Protein AF-A0A5C1AFG6-F1 (afdb_monomer)

Sequence (109 aa):
MGDGFEPVHEVVDYCDGPRSGFADFRGRPHWFCAVGWLSPPEDGEAEWDVTGFDPRDNRFQLVPVAAPNGSQALARGTFRVREPAADLPAGQFRILEVHWEPYGCIFLG

Solvent-accessible surface area (backbone atoms only — not comparable to full-atom values): 6580 Å² total; per-residue (Å²): 130,78,96,61,63,27,56,42,80,45,72,80,35,61,84,91,43,84,42,27,32,33,29,41,58,96,90,38,61,21,40,38,30,28,59,49,51,76,69,81,44,100,77,79,76,56,72,82,58,58,81,77,49,51,90,84,57,46,42,28,41,34,35,35,67,95,39,71,87,46,69,31,38,29,28,35,54,50,74,45,65,73,62,84,62,95,73,71,64,90,94,60,79,75,55,36,26,30,32,72,47,78,78,51,73,47,78,74,126

Secondary structure (DSSP, 8-state):
---SEEEEEEEEE-TTS--EEEEEETTEEEEEEETTPPPPPTTS------TT--TT--EEEEEETT-TTS-EEEEEEEEEES---S-PPTTPPPPEEEEEEEEEEE---

Structure (mmCIF, N/CA/C/O backbone):
data_AF-A0A5C1AFG6-F1
#
_entry.id   AF-A0A5C1AFG6-F1
#
loop_
_atom_site.group_PDB
_atom_site.id
_atom_site.type_symbol
_atom_site.label_atom_id
_atom_site.label_alt_id
_atom_site.label_comp_id
_atom_site.label_asym_id
_atom_site.label_entity_id
_atom_site.label_seq_id
_atom_site.pdbx_PDB_ins_code
_atom_site.Cartn_x
_atom_site.Cartn_y
_atom_site.Cartn_z
_atom_site.occupancy
_atom_site.B_iso_or_equiv
_atom_site.auth_seq_id
_atom_site.auth_comp_id
_atom_site.auth_asym_id
_atom_site.auth_atom_id
_atom_site.pdbx_PDB_model_num
ATOM 1 N N . MET A 1 1 ? -18.612 -12.094 3.349 1.00 44.03 1 MET A N 1
ATOM 2 C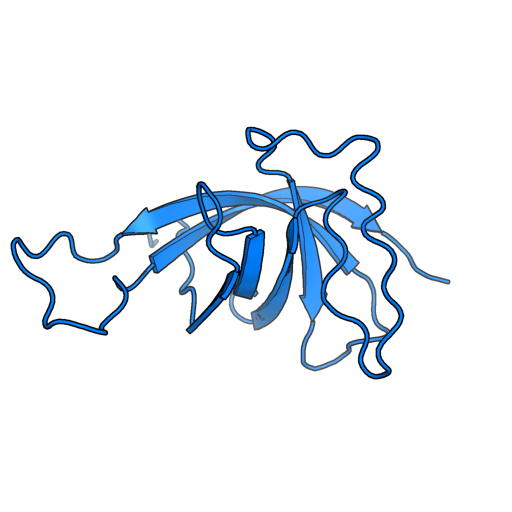 CA . MET A 1 1 ? -17.292 -11.590 3.773 1.00 44.03 1 MET A CA 1
ATOM 3 C C . MET A 1 1 ? -16.537 -11.297 2.496 1.00 44.03 1 MET A C 1
ATOM 5 O O . MET A 1 1 ? -16.525 -12.179 1.646 1.00 44.03 1 MET A O 1
ATOM 9 N N . GLY A 1 2 ? -16.068 -10.061 2.304 1.00 62.75 2 GLY A N 1
ATOM 10 C CA . GLY A 1 2 ? -15.266 -9.712 1.127 1.00 62.75 2 GLY A CA 1
ATOM 11 C C . GLY A 1 2 ? -14.019 -10.589 1.057 1.00 62.75 2 GLY A C 1
ATOM 12 O O . GLY A 1 2 ? -13.627 -11.183 2.059 1.00 62.75 2 GLY A O 1
ATOM 13 N N . ASP A 1 3 ? -13.405 -10.680 -0.109 1.00 81.94 3 ASP A N 1
ATOM 14 C CA . ASP A 1 3 ? -12.226 -11.510 -0.383 1.00 81.94 3 ASP A CA 1
ATOM 15 C C . ASP A 1 3 ? -10.927 -11.018 0.290 1.00 81.94 3 ASP A C 1
ATOM 17 O O . ASP A 1 3 ? -9.836 -11.447 -0.073 1.00 81.94 3 ASP A O 1
ATOM 21 N N . GLY A 1 4 ? -11.046 -10.144 1.293 1.00 88.31 4 GLY A N 1
ATOM 22 C CA . GLY A 1 4 ? -9.946 -9.634 2.107 1.00 88.31 4 GLY A CA 1
ATOM 23 C C . GLY A 1 4 ? -9.167 -8.483 1.474 1.00 88.31 4 GLY A C 1
ATOM 24 O O . GLY A 1 4 ? -8.246 -7.980 2.110 1.00 88.31 4 GLY A O 1
ATOM 25 N N . PHE A 1 5 ? -9.516 -8.056 0.259 1.00 93.25 5 PHE A N 1
ATOM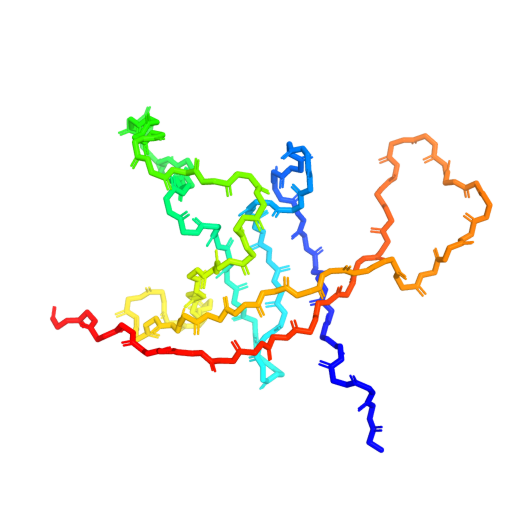 26 C CA . PHE A 1 5 ? -8.872 -6.915 -0.377 1.00 93.25 5 PHE A CA 1
ATOM 27 C C . PHE A 1 5 ? -9.394 -5.593 0.195 1.00 93.25 5 PHE A C 1
ATOM 29 O O . PHE A 1 5 ? -10.599 -5.362 0.312 1.00 93.25 5 PHE A O 1
ATOM 36 N N . GLU A 1 6 ? -8.457 -4.722 0.542 1.00 94.12 6 GLU A N 1
ATOM 37 C CA . GLU A 1 6 ? -8.681 -3.391 1.090 1.00 94.12 6 GLU A CA 1
ATOM 38 C C . GLU A 1 6 ? -8.312 -2.328 0.038 1.00 94.12 6 GLU A C 1
ATOM 40 O O . GLU A 1 6 ? -7.456 -2.576 -0.819 1.00 94.12 6 GLU A O 1
ATOM 45 N N . PRO A 1 7 ? -8.974 -1.157 0.028 1.00 92.88 7 PRO A N 1
ATOM 46 C CA . PRO A 1 7 ? -8.709 -0.125 -0.968 1.00 92.88 7 PRO A CA 1
ATOM 47 C C . PRO A 1 7 ? -7.297 0.455 -0.833 1.00 92.88 7 PRO A C 1
ATOM 49 O O . PRO A 1 7 ? -6.827 0.757 0.266 1.00 92.88 7 PRO A O 1
ATOM 52 N N . VAL A 1 8 ? -6.655 0.669 -1.982 1.00 93.62 8 VAL A N 1
ATOM 53 C CA . VAL A 1 8 ? -5.489 1.546 -2.110 1.00 93.62 8 VAL A CA 1
ATOM 54 C C . VAL A 1 8 ? -6.001 2.905 -2.566 1.00 93.62 8 VAL A C 1
ATOM 56 O O . VAL A 1 8 ? -6.617 3.023 -3.626 1.00 93.62 8 VAL A O 1
ATOM 59 N N . HIS A 1 9 ? -5.770 3.923 -1.749 1.00 90.94 9 HIS A N 1
ATOM 60 C CA . HIS A 1 9 ? -6.252 5.282 -1.982 1.00 90.94 9 HIS A CA 1
ATOM 61 C C . HIS A 1 9 ? -5.286 6.080 -2.858 1.00 90.94 9 HIS A C 1
ATOM 63 O O . HIS A 1 9 ? -5.719 6.880 -3.682 1.00 90.94 9 HIS A O 1
ATOM 69 N N . GLU A 1 10 ? -3.984 5.844 -2.695 1.00 89.56 10 GLU A N 1
ATOM 70 C CA . GLU A 1 10 ? -2.928 6.531 -3.436 1.00 89.56 10 GLU A CA 1
ATOM 71 C C . GLU A 1 10 ? -1.702 5.625 -3.582 1.00 89.56 10 GLU A C 1
ATOM 73 O O . GLU A 1 10 ? -1.344 4.898 -2.653 1.00 89.56 10 GLU A O 1
ATOM 78 N N . VAL A 1 11 ? -1.036 5.687 -4.737 1.00 88.00 11 VAL A N 1
ATOM 79 C CA . VAL A 1 11 ? 0.306 5.127 -4.919 1.00 88.00 11 VAL A CA 1
ATOM 80 C C . VAL A 1 11 ? 1.242 6.261 -5.293 1.00 88.00 11 VAL A C 1
ATOM 82 O O . VAL A 1 11 ? 1.029 6.930 -6.301 1.00 88.00 11 VAL A O 1
ATOM 85 N N . VAL A 1 12 ? 2.261 6.460 -4.464 1.00 84.44 12 VAL A N 1
ATOM 86 C CA . VAL A 1 12 ? 3.255 7.524 -4.631 1.00 84.44 12 VAL A CA 1
ATOM 87 C C . VAL A 1 12 ? 4.396 7.044 -5.525 1.00 84.44 12 VAL A C 1
ATOM 89 O O . VAL A 1 12 ? 4.891 7.804 -6.353 1.00 84.44 12 VAL A O 1
ATOM 92 N N . 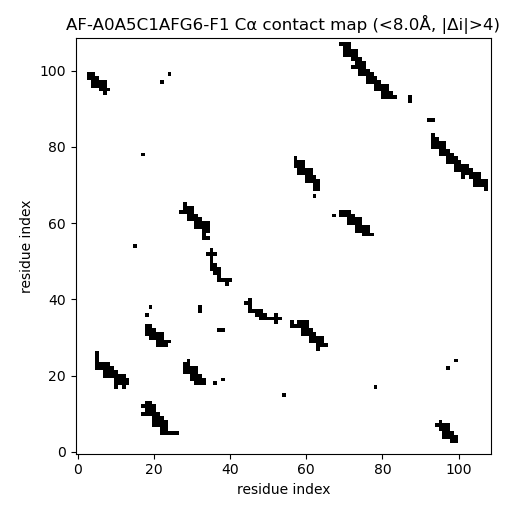ASP A 1 13 ? 4.769 5.767 -5.411 1.00 80.00 13 ASP A N 1
ATOM 93 C CA . ASP A 1 13 ? 5.814 5.155 -6.229 1.00 80.00 13 ASP A CA 1
ATOM 94 C C . ASP A 1 13 ? 5.363 3.797 -6.786 1.00 80.00 13 ASP A C 1
ATOM 96 O O . ASP A 1 13 ? 4.870 2.931 -6.053 1.00 80.00 13 ASP A O 1
ATOM 100 N N . TYR A 1 14 ? 5.516 3.641 -8.105 1.00 75.44 14 TYR A N 1
ATOM 101 C CA . TYR A 1 14 ? 5.097 2.481 -8.891 1.00 75.44 14 TYR A CA 1
ATOM 102 C C . TYR A 1 14 ? 6.248 1.911 -9.752 1.00 75.44 14 TYR A C 1
ATOM 104 O O . TYR A 1 14 ? 6.012 1.404 -10.849 1.00 75.44 14 TYR A O 1
ATOM 112 N N . CYS A 1 15 ? 7.513 2.013 -9.331 1.00 70.69 15 CYS A N 1
ATOM 113 C CA . CYS A 1 15 ? 8.611 1.404 -10.091 1.00 70.69 15 CYS A CA 1
ATOM 114 C C . CYS A 1 15 ? 8.563 -0.137 -9.991 1.00 70.69 15 CYS A C 1
ATOM 116 O O . CYS A 1 15 ? 8.815 -0.728 -8.935 1.00 70.69 15 CYS A O 1
ATOM 118 N N . ASP A 1 16 ? 8.192 -0.790 -11.100 1.00 72.75 16 ASP A N 1
ATOM 119 C CA . ASP A 1 16 ? 7.954 -2.240 -11.217 1.00 72.75 16 ASP A CA 1
ATOM 120 C C . ASP A 1 16 ? 6.862 -2.796 -10.271 1.00 72.75 16 ASP A C 1
ATOM 122 O O . ASP A 1 16 ? 6.845 -3.986 -9.953 1.00 72.75 16 ASP A O 1
ATOM 126 N N . GLY A 1 17 ? 5.934 -1.937 -9.835 1.00 77.56 17 GLY A N 1
ATOM 127 C CA . GLY A 1 17 ? 4.829 -2.249 -8.917 1.00 77.56 17 GLY A CA 1
ATOM 128 C C . GLY A 1 17 ? 4.739 -1.261 -7.744 1.00 77.56 17 GLY A C 1
ATOM 129 O O . GLY A 1 17 ? 5.641 -0.443 -7.584 1.00 77.56 17 GLY A O 1
ATOM 130 N N . PRO A 1 18 ? 3.673 -1.304 -6.918 1.00 83.31 18 PRO A N 1
ATOM 131 C CA . PRO A 1 18 ? 3.517 -0.395 -5.778 1.00 83.31 18 PRO A CA 1
ATOM 132 C C . PRO A 1 18 ? 4.669 -0.515 -4.773 1.00 83.31 18 PRO A C 1
ATOM 134 O O . PRO A 1 18 ? 4.916 -1.597 -4.237 1.00 83.31 18 PRO A O 1
ATOM 137 N N . ARG A 1 19 ? 5.350 0.600 -4.487 1.00 87.50 19 ARG A N 1
ATOM 138 C CA . ARG A 1 19 ? 6.454 0.673 -3.511 1.00 87.50 19 ARG A CA 1
ATOM 139 C C . ARG A 1 19 ? 6.091 1.469 -2.273 1.00 87.50 19 ARG A C 1
ATOM 141 O O . ARG A 1 19 ? 6.417 1.045 -1.168 1.00 87.50 19 ARG A O 1
ATOM 148 N N . SER A 1 20 ? 5.371 2.568 -2.436 1.00 88.56 20 SER A N 1
ATOM 149 C CA . SER A 1 20 ? 4.860 3.357 -1.321 1.00 88.56 20 SER A CA 1
ATOM 150 C C . SER A 1 20 ? 3.536 4.017 -1.674 1.00 88.56 20 SER A C 1
ATOM 152 O O . SER A 1 20 ? 3.217 4.241 -2.846 1.00 88.56 20 SER A O 1
ATOM 154 N N . GLY A 1 21 ? 2.738 4.310 -0.654 1.00 91.12 21 GLY A N 1
ATOM 155 C CA . GLY A 1 21 ? 1.441 4.934 -0.851 1.00 91.12 21 GLY A CA 1
ATOM 156 C C . GLY A 1 21 ? 0.554 4.877 0.377 1.00 91.12 21 GLY A C 1
ATOM 157 O O . GLY A 1 21 ? 1.015 4.711 1.507 1.00 91.12 21 GLY A O 1
ATOM 158 N N . PHE A 1 22 ? -0.741 5.009 0.127 1.00 92.44 22 PHE A N 1
ATOM 159 C CA . PHE A 1 22 ? -1.778 5.114 1.135 1.00 92.44 22 PHE A CA 1
ATOM 160 C C . PHE A 1 22 ? -2.865 4.066 0.884 1.00 92.44 22 PHE A C 1
ATOM 162 O O . PHE A 1 22 ? -3.438 4.001 -0.204 1.00 92.44 22 PHE A O 1
ATOM 169 N N . ALA A 1 23 ? -3.147 3.227 1.880 1.00 95.00 23 ALA A N 1
ATOM 170 C CA . ALA A 1 23 ? -4.128 2.149 1.776 1.00 95.00 23 ALA A CA 1
ATOM 171 C C . ALA A 1 23 ? -4.769 1.841 3.133 1.00 95.00 23 ALA A C 1
ATOM 173 O O . ALA A 1 23 ? -4.240 2.201 4.188 1.00 95.00 23 ALA A O 1
ATOM 174 N N . ASP A 1 24 ? -5.895 1.137 3.111 1.00 95.31 24 ASP A N 1
ATOM 175 C CA . ASP A 1 24 ? -6.483 0.607 4.336 1.00 95.31 24 ASP A CA 1
ATOM 176 C C . ASP A 1 24 ? -5.783 -0.690 4.764 1.00 95.31 24 ASP A C 1
ATOM 178 O O . ASP A 1 24 ? -5.460 -1.544 3.942 1.00 95.31 24 ASP A O 1
ATOM 182 N N . PHE A 1 25 ? -5.566 -0.828 6.072 1.00 93.06 25 PHE A N 1
ATOM 183 C CA . PHE A 1 25 ? -5.159 -2.061 6.740 1.00 93.06 25 PHE A CA 1
ATOM 184 C C . PHE A 1 25 ? -6.064 -2.294 7.949 1.00 93.06 25 PHE A C 1
ATOM 186 O O . PHE A 1 25 ? -6.113 -1.477 8.879 1.00 93.06 25 PHE A O 1
ATOM 193 N N . ARG A 1 26 ? -6.798 -3.412 7.937 1.00 91.88 26 ARG A N 1
ATOM 194 C CA . ARG A 1 26 ? -7.841 -3.754 8.922 1.00 91.88 26 ARG A CA 1
ATOM 195 C C . ARG A 1 26 ? -8.904 -2.655 9.063 1.00 91.88 26 ARG A C 1
ATOM 197 O O . ARG A 1 26 ? -9.316 -2.313 10.173 1.00 91.88 26 ARG A O 1
ATOM 204 N N . GLY A 1 27 ? -9.326 -2.090 7.935 1.00 92.69 27 GLY A N 1
ATOM 205 C CA . GLY A 1 27 ? -10.338 -1.043 7.825 1.00 92.69 27 GLY A CA 1
ATOM 206 C C . GLY A 1 27 ? -9.885 0.322 8.338 1.00 92.69 27 GLY A C 1
ATOM 207 O O . GLY A 1 27 ? -10.729 1.165 8.644 1.00 92.69 27 GLY A O 1
ATOM 208 N N . ARG A 1 28 ? -8.574 0.536 8.508 1.00 93.38 28 ARG A N 1
ATOM 209 C CA . ARG A 1 28 ? -8.020 1.812 8.970 1.00 93.38 28 ARG A CA 1
ATOM 210 C C . ARG A 1 28 ? -6.936 2.322 8.020 1.00 93.38 28 ARG A C 1
ATOM 212 O O . ARG A 1 28 ? -6.123 1.522 7.563 1.00 93.38 28 ARG A O 1
ATOM 219 N N . PRO A 1 29 ? -6.852 3.642 7.813 1.00 93.56 29 PRO A N 1
ATOM 220 C CA . PRO A 1 29 ? -5.880 4.252 6.914 1.00 93.56 29 PRO A CA 1
ATOM 221 C C . PRO A 1 29 ? -4.435 4.119 7.422 1.00 93.56 29 PRO A C 1
ATOM 223 O O . PRO A 1 29 ? -4.135 4.501 8.560 1.00 93.56 29 PRO A O 1
ATOM 226 N N . HIS A 1 30 ? -3.541 3.617 6.566 1.00 92.44 30 HIS A N 1
ATOM 227 C CA . HIS A 1 30 ? -2.103 3.496 6.816 1.00 92.44 30 HIS A CA 1
ATOM 228 C C . HIS A 1 30 ? -1.283 3.993 5.621 1.00 92.44 30 HIS A C 1
ATOM 230 O O . HIS A 1 30 ? -1.625 3.746 4.463 1.00 92.44 30 HIS A O 1
ATOM 236 N N . TRP A 1 31 ? -0.154 4.632 5.915 1.00 92.19 31 TRP A N 1
ATOM 237 C CA . TRP A 1 31 ? 0.935 4.746 4.950 1.00 92.19 31 TRP A CA 1
ATOM 238 C C . TRP A 1 31 ? 1.618 3.389 4.825 1.00 92.19 31 TRP A C 1
ATOM 240 O O . TRP A 1 31 ? 1.896 2.754 5.846 1.00 92.19 31 TRP A O 1
ATOM 250 N N . PHE A 1 32 ? 1.894 2.947 3.601 1.00 90.75 32 PHE A N 1
ATOM 251 C CA . PHE A 1 32 ? 2.693 1.754 3.347 1.00 90.75 32 PHE A CA 1
ATOM 252 C C . PHE A 1 32 ? 3.988 2.108 2.619 1.00 90.75 32 PHE A C 1
ATOM 254 O O . PHE A 1 32 ? 4.006 2.989 1.760 1.00 90.75 32 PHE A O 1
ATOM 261 N N . CYS A 1 33 ? 5.065 1.397 2.948 1.00 88.19 33 CYS A N 1
ATOM 262 C CA . CYS A 1 33 ? 6.352 1.486 2.262 1.00 88.19 33 CYS A CA 1
ATOM 263 C C . CYS A 1 33 ? 6.992 0.100 2.182 1.00 88.19 33 CYS A C 1
ATOM 265 O O . CYS A 1 33 ? 6.956 -0.650 3.160 1.00 88.19 33 CYS A O 1
ATOM 267 N N . ALA A 1 34 ? 7.542 -0.269 1.026 1.00 87.56 34 ALA A N 1
ATOM 268 C CA . ALA A 1 34 ? 8.231 -1.540 0.852 1.00 87.56 34 ALA A CA 1
ATOM 269 C C . ALA A 1 34 ? 9.428 -1.629 1.813 1.00 87.56 34 ALA A C 1
ATOM 271 O O . ALA A 1 34 ? 10.136 -0.654 2.054 1.00 87.56 34 ALA A O 1
ATOM 272 N N . VAL A 1 35 ? 9.654 -2.801 2.402 1.00 82.88 35 VAL A N 1
ATOM 273 C CA . VAL A 1 35 ? 10.794 -3.015 3.303 1.00 82.88 35 VAL A CA 1
ATOM 274 C C . VAL A 1 35 ? 12.095 -2.889 2.508 1.00 82.88 35 VAL A C 1
ATOM 276 O O . VAL A 1 35 ? 12.234 -3.489 1.446 1.00 82.88 35 VAL A O 1
ATOM 279 N N . GLY A 1 36 ? 13.053 -2.115 3.024 1.00 74.31 36 GLY A N 1
ATOM 280 C CA . GLY A 1 36 ? 14.288 -1.787 2.298 1.00 74.31 36 GLY A CA 1
ATOM 281 C C . GLY A 1 36 ? 14.108 -0.691 1.241 1.00 74.31 36 GLY A C 1
ATOM 282 O O . GLY A 1 36 ? 15.061 -0.352 0.552 1.00 74.31 36 GLY A O 1
ATOM 283 N N . TRP A 1 37 ? 12.901 -0.129 1.120 1.00 69.50 37 TRP A N 1
ATOM 284 C CA . TRP A 1 37 ? 12.635 1.114 0.406 1.00 69.50 37 TRP A CA 1
ATOM 285 C C . TRP A 1 37 ? 12.459 2.226 1.439 1.00 69.50 37 TRP A C 1
ATOM 287 O O . TRP A 1 37 ? 11.636 2.106 2.348 1.00 69.50 37 TRP A O 1
ATOM 297 N N . LEU A 1 38 ? 13.239 3.297 1.331 1.00 64.62 38 LEU A N 1
ATOM 298 C CA . LEU A 1 38 ? 13.044 4.497 2.138 1.00 64.62 38 LEU A CA 1
ATOM 299 C C . LEU A 1 38 ? 12.124 5.439 1.352 1.00 64.62 38 LEU A C 1
ATOM 301 O O . LEU A 1 38 ? 12.438 5.828 0.230 1.00 64.62 38 LEU A O 1
ATOM 305 N N . SER A 1 39 ? 10.963 5.775 1.924 1.00 54.72 39 SER A N 1
ATOM 306 C CA . SER A 1 39 ? 10.144 6.895 1.443 1.00 54.72 39 SER A CA 1
ATOM 307 C C . SER A 1 39 ? 10.959 8.192 1.453 1.00 54.72 39 SER A C 1
ATOM 309 O O . SER A 1 39 ? 11.917 8.302 2.225 1.00 54.72 39 SER A O 1
ATOM 311 N N . PRO A 1 40 ? 10.586 9.182 0.621 1.00 44.38 40 PRO A N 1
ATOM 312 C CA . PRO A 1 40 ? 11.322 10.425 0.553 1.00 44.38 40 PRO A CA 1
ATOM 313 C C . PRO A 1 40 ? 11.329 11.112 1.929 1.00 44.38 40 PRO A C 1
ATOM 315 O O . PRO A 1 40 ? 10.360 11.014 2.686 1.00 44.38 40 PRO A O 1
ATOM 318 N N . PRO A 1 41 ? 12.418 11.812 2.244 1.00 46.25 41 PRO A N 1
ATOM 319 C CA . PRO A 1 41 ? 12.560 12.584 3.472 1.00 46.25 41 PRO A CA 1
ATOM 320 C C . PRO A 1 41 ? 11.540 13.733 3.461 1.00 46.25 41 PRO A C 1
ATOM 322 O O . PRO A 1 41 ? 11.288 14.320 2.406 1.00 46.25 41 PRO A O 1
ATOM 325 N N . GLU A 1 42 ? 11.004 14.126 4.618 1.00 52.00 42 GLU A N 1
ATOM 326 C CA . GLU A 1 42 ? 10.260 15.394 4.738 1.00 52.00 42 GLU A CA 1
ATOM 327 C C . GLU A 1 42 ? 11.178 16.622 4.491 1.00 52.00 42 GLU A C 1
ATOM 329 O O . GLU A 1 42 ? 10.709 17.747 4.327 1.00 52.00 42 GLU A O 1
ATOM 334 N N . ASP A 1 43 ? 12.491 16.396 4.413 1.00 50.84 43 ASP A N 1
ATOM 335 C CA . ASP A 1 43 ? 13.557 17.383 4.560 1.00 50.84 43 ASP A CA 1
ATOM 336 C C . ASP A 1 43 ? 14.773 17.150 3.626 1.00 50.84 43 ASP A C 1
ATOM 338 O O . ASP A 1 43 ? 15.821 17.769 3.781 1.00 50.84 43 ASP A O 1
ATOM 342 N N . GLY A 1 44 ? 14.614 16.338 2.577 1.00 42.00 44 GLY A N 1
ATOM 343 C CA . GLY A 1 44 ? 15.522 16.300 1.413 1.00 42.00 44 GLY A CA 1
ATOM 344 C C . GLY A 1 44 ? 16.677 15.284 1.410 1.00 42.00 44 GLY A C 1
ATOM 345 O O . GLY A 1 44 ? 17.261 15.085 0.351 1.00 42.00 44 GLY A O 1
ATOM 346 N N . GLU A 1 45 ? 16.957 14.570 2.506 1.00 44.62 45 GLU A N 1
ATOM 347 C CA . GLU A 1 45 ? 18.105 13.644 2.603 1.00 44.62 45 GLU A CA 1
ATOM 348 C C . GLU A 1 45 ? 17.739 12.191 3.026 1.00 44.62 45 GLU A C 1
ATOM 350 O O . GLU A 1 45 ? 18.327 11.649 3.959 1.00 44.62 45 GLU A O 1
ATOM 355 N N . ALA A 1 46 ? 16.773 11.518 2.380 1.00 49.72 46 ALA A N 1
ATOM 356 C CA . ALA A 1 46 ? 16.677 10.059 2.494 1.00 49.72 46 ALA A CA 1
ATOM 357 C C . ALA A 1 46 ? 17.665 9.493 1.483 1.00 49.72 46 ALA A C 1
ATOM 359 O O . ALA A 1 46 ? 17.435 9.516 0.272 1.00 49.72 46 ALA A O 1
ATOM 360 N N . GLU A 1 47 ? 18.806 9.048 1.991 1.00 45.50 47 GLU A N 1
ATOM 361 C CA . GLU A 1 47 ? 19.760 8.294 1.204 1.00 45.50 47 GLU A CA 1
ATOM 362 C C . GLU A 1 47 ? 19.078 6.993 0.772 1.00 45.50 47 GLU A C 1
ATOM 364 O O . GLU A 1 47 ? 18.525 6.265 1.596 1.00 45.50 47 GLU A O 1
ATOM 369 N N . TRP A 1 48 ? 19.058 6.733 -0.535 1.00 47.78 48 TRP A N 1
ATOM 370 C CA . TRP A 1 48 ? 18.568 5.487 -1.108 1.00 47.78 48 TRP A CA 1
ATOM 371 C C . TRP A 1 48 ? 19.454 4.338 -0.623 1.00 47.78 48 TRP A C 1
ATOM 373 O O . TRP A 1 48 ? 20.372 3.922 -1.330 1.00 47.78 48 TRP A O 1
ATOM 383 N N . ASP A 1 49 ? 19.213 3.811 0.575 1.00 47.91 49 ASP A N 1
ATOM 384 C CA . ASP A 1 49 ? 19.876 2.589 1.004 1.00 47.91 49 ASP A CA 1
ATOM 385 C C . ASP A 1 49 ? 19.164 1.391 0.368 1.00 47.91 49 ASP A C 1
ATOM 387 O O . ASP A 1 49 ? 18.351 0.695 0.971 1.00 47.91 49 ASP A O 1
ATOM 391 N N . VAL A 1 50 ? 19.453 1.184 -0.919 1.00 52.31 50 VAL A N 1
ATOM 392 C CA . VAL A 1 50 ? 18.969 0.052 -1.724 1.00 52.31 50 VAL A CA 1
ATOM 393 C C . VAL A 1 50 ? 19.670 -1.253 -1.306 1.00 52.31 50 VAL A C 1
ATOM 395 O O . VAL A 1 50 ? 19.463 -2.300 -1.927 1.00 52.31 50 VAL A O 1
ATOM 398 N N . THR A 1 51 ? 20.522 -1.250 -0.269 1.00 49.34 51 THR A N 1
ATOM 399 C CA . THR A 1 51 ? 21.170 -2.483 0.179 1.00 49.34 51 THR A CA 1
ATOM 400 C C . THR A 1 51 ? 20.140 -3.409 0.838 1.00 49.34 51 THR A C 1
ATOM 402 O O . THR A 1 51 ? 19.720 -3.255 1.978 1.00 49.34 51 THR A O 1
ATOM 405 N N . GLY A 1 52 ? 19.693 -4.407 0.072 1.00 59.88 52 GLY A N 1
ATOM 406 C CA . GLY A 1 52 ? 18.725 -5.412 0.521 1.00 59.88 52 GLY A CA 1
ATOM 407 C C . GLY A 1 52 ? 17.301 -5.234 -0.006 1.00 59.88 52 GLY A C 1
ATOM 408 O O . GLY A 1 52 ? 16.444 -6.049 0.338 1.00 59.88 52 GLY A O 1
ATOM 409 N N . PHE A 1 53 ? 17.046 -4.242 -0.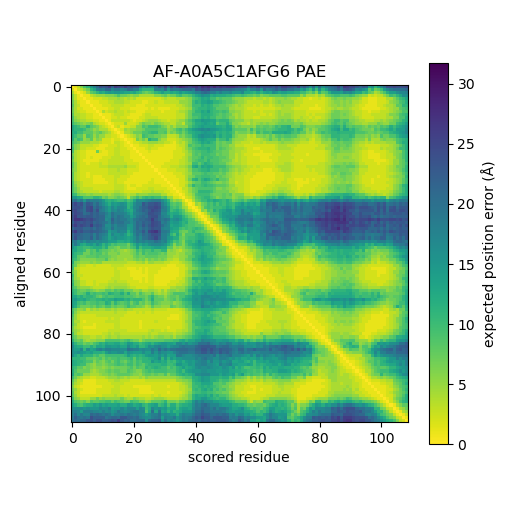866 1.00 66.06 53 PHE A N 1
ATOM 410 C CA . PHE A 1 53 ? 15.796 -4.179 -1.620 1.00 66.06 53 PHE A CA 1
ATOM 411 C C . PHE A 1 53 ? 15.742 -5.307 -2.660 1.00 66.06 53 PHE A C 1
ATOM 413 O O . PHE A 1 53 ? 16.584 -5.392 -3.556 1.00 66.06 53 PHE A O 1
ATOM 420 N N . ASP A 1 54 ? 14.729 -6.165 -2.556 1.00 72.38 54 ASP A N 1
ATOM 421 C CA . ASP A 1 54 ? 14.364 -7.114 -3.605 1.00 72.38 54 ASP A CA 1
ATOM 422 C C . ASP A 1 54 ? 13.044 -6.636 -4.229 1.00 72.38 54 ASP A C 1
ATOM 424 O O . ASP A 1 54 ? 12.027 -6.585 -3.537 1.00 72.38 54 ASP A O 1
ATOM 428 N N . PRO A 1 55 ? 13.004 -6.287 -5.528 1.00 69.38 55 PRO A N 1
ATOM 429 C CA . PRO A 1 55 ? 11.788 -5.799 -6.170 1.00 69.38 55 PRO A CA 1
ATOM 430 C C . PRO A 1 55 ? 10.654 -6.831 -6.192 1.00 69.38 55 PRO A C 1
ATOM 432 O O . PRO A 1 55 ? 9.513 -6.453 -6.458 1.00 69.38 55 PRO A O 1
ATOM 435 N N . ARG A 1 56 ? 10.952 -8.108 -5.926 1.00 77.31 56 ARG A N 1
ATOM 436 C CA . ARG A 1 56 ? 9.982 -9.206 -5.794 1.00 77.31 56 ARG A CA 1
ATOM 437 C C . ARG A 1 56 ? 9.517 -9.407 -4.357 1.00 77.31 56 ARG A C 1
ATOM 439 O O . ARG A 1 56 ? 8.644 -10.240 -4.108 1.00 77.31 56 ARG A O 1
ATOM 446 N N . ASP A 1 57 ? 10.124 -8.698 -3.416 1.00 82.69 57 ASP A N 1
ATOM 447 C CA . ASP A 1 57 ? 9.729 -8.735 -2.030 1.00 82.69 57 ASP A CA 1
ATOM 448 C C . ASP A 1 57 ? 8.464 -7.910 -1.833 1.00 82.69 57 ASP A C 1
ATOM 450 O O . ASP A 1 57 ? 8.424 -6.697 -2.024 1.00 82.69 57 ASP A O 1
ATOM 454 N N . ASN A 1 58 ? 7.413 -8.606 -1.429 1.00 87.94 58 ASN A N 1
ATOM 455 C CA . ASN A 1 58 ? 6.105 -8.018 -1.201 1.00 87.94 58 ASN A CA 1
ATOM 456 C C . ASN A 1 58 ? 5.918 -7.640 0.268 1.00 87.94 58 ASN A C 1
ATOM 458 O O . ASN A 1 58 ? 4.788 -7.618 0.740 1.00 87.94 58 ASN A O 1
ATOM 462 N N . ARG A 1 59 ? 6.999 -7.429 1.025 1.00 90.12 59 ARG A N 1
ATOM 463 C CA . ARG A 1 59 ? 6.969 -7.007 2.429 1.00 90.12 59 ARG A CA 1
ATOM 464 C C . ARG A 1 59 ? 6.864 -5.489 2.535 1.00 90.12 59 ARG A C 1
ATOM 466 O O . ARG A 1 59 ? 7.634 -4.766 1.914 1.00 90.12 59 ARG A O 1
ATOM 473 N N . PHE A 1 60 ? 5.961 -5.021 3.390 1.00 90.19 60 PHE A N 1
ATOM 474 C CA . PHE A 1 60 ? 5.690 -3.606 3.616 1.00 90.19 60 PHE A CA 1
ATOM 475 C C . PHE A 1 60 ? 5.657 -3.274 5.107 1.00 90.19 60 PHE A C 1
ATOM 477 O O . PHE A 1 60 ? 5.147 -4.049 5.923 1.00 90.19 60 PHE A O 1
ATOM 484 N N . GLN A 1 61 ? 6.180 -2.097 5.440 1.00 90.12 61 GLN A N 1
ATOM 485 C CA . GLN A 1 61 ? 5.925 -1.406 6.697 1.00 90.12 61 GLN A CA 1
ATOM 486 C C . GLN A 1 61 ? 4.632 -0.608 6.571 1.00 90.12 61 GLN A C 1
ATOM 488 O O . GLN A 1 61 ? 4.416 0.059 5.561 1.00 90.12 61 GLN A O 1
ATOM 493 N N . LEU A 1 62 ? 3.788 -0.679 7.598 1.00 89.38 62 LEU A N 1
ATOM 494 C CA . LEU A 1 62 ? 2.514 0.022 7.684 1.00 89.38 62 LEU A CA 1
ATOM 495 C C . LEU A 1 62 ? 2.524 0.963 8.889 1.00 89.38 62 LEU A C 1
ATOM 497 O O . LEU A 1 62 ? 2.694 0.516 10.029 1.00 89.38 62 LEU A O 1
ATOM 501 N N . VAL A 1 63 ? 2.292 2.250 8.637 1.00 89.69 63 VAL A N 1
ATOM 502 C CA . VAL A 1 63 ? 2.263 3.313 9.648 1.00 89.69 63 VAL A CA 1
ATOM 503 C C . VAL A 1 63 ? 0.842 3.879 9.744 1.00 89.69 63 VAL A C 1
ATOM 505 O O . VAL A 1 63 ? 0.334 4.406 8.751 1.00 89.69 63 VAL A O 1
ATOM 508 N N . PRO A 1 64 ? 0.165 3.791 10.905 1.00 89.38 64 PRO A N 1
ATOM 509 C CA . PRO A 1 64 ? -1.182 4.334 11.058 1.00 89.38 64 PRO A CA 1
ATOM 510 C C . PRO A 1 64 ? -1.198 5.853 10.859 1.00 89.38 64 PRO A C 1
ATOM 512 O O . PRO A 1 64 ? -0.496 6.576 11.562 1.00 89.38 64 PRO A O 1
ATOM 515 N N . VAL A 1 65 ? -2.071 6.367 9.987 1.00 87.81 65 VAL A N 1
ATOM 516 C CA . VAL A 1 65 ? -2.163 7.824 9.744 1.00 87.81 65 VAL A CA 1
ATOM 517 C C . VAL A 1 65 ? -2.582 8.589 11.000 1.00 87.81 65 VAL A C 1
ATOM 519 O O . VAL A 1 65 ? -2.092 9.678 11.273 1.00 87.81 65 VAL A O 1
ATOM 522 N N . ALA A 1 66 ? -3.466 8.001 11.807 1.00 85.44 66 ALA A N 1
ATOM 523 C CA . ALA A 1 66 ? -3.934 8.614 13.048 1.00 85.44 66 ALA A CA 1
ATOM 524 C C . ALA A 1 66 ? -2.884 8.609 14.180 1.00 85.44 66 ALA A C 1
ATOM 526 O O . ALA A 1 66 ? -3.100 9.249 15.206 1.00 85.44 66 ALA A O 1
ATOM 527 N N . ALA A 1 67 ? -1.793 7.852 14.034 1.00 82.00 67 ALA A N 1
ATOM 528 C CA . ALA A 1 67 ? -0.750 7.712 15.045 1.00 82.00 67 ALA A CA 1
ATOM 529 C C . ALA A 1 67 ? 0.596 7.393 14.365 1.00 82.00 67 ALA A C 1
ATOM 531 O O . ALA A 1 67 ? 1.066 6.258 14.464 1.00 82.00 67 ALA A O 1
ATOM 532 N N . PRO A 1 68 ? 1.217 8.370 13.677 1.00 73.25 68 PRO A N 1
ATOM 533 C CA . PRO A 1 68 ? 2.433 8.138 12.892 1.00 73.25 68 PRO A CA 1
ATOM 534 C C . PRO A 1 68 ? 3.636 7.714 13.750 1.00 73.25 68 PRO A C 1
ATOM 536 O O . PRO A 1 68 ? 4.478 6.949 13.295 1.00 73.25 68 PRO A O 1
ATOM 539 N N . ASN A 1 69 ? 3.657 8.119 15.025 1.00 74.88 69 ASN A N 1
ATOM 540 C CA . ASN A 1 69 ? 4.647 7.690 16.023 1.00 74.88 69 ASN A CA 1
ATOM 541 C C . ASN A 1 69 ? 4.225 6.411 16.778 1.00 74.88 69 ASN A C 1
ATOM 543 O O . ASN A 1 69 ? 4.805 6.070 17.805 1.00 74.88 69 ASN A O 1
ATOM 547 N N . GLY A 1 70 ? 3.143 5.759 16.346 1.00 67.06 70 GLY A N 1
ATOM 548 C CA . GLY A 1 70 ? 2.605 4.554 16.965 1.00 67.06 70 GLY A CA 1
ATOM 549 C C . GLY A 1 70 ? 3.312 3.277 16.510 1.00 67.06 70 GLY A C 1
ATOM 550 O O . GLY A 1 70 ? 4.238 3.292 15.703 1.00 67.06 70 GLY A O 1
ATOM 551 N N . SER A 1 71 ? 2.841 2.137 17.023 1.00 72.50 71 SER A N 1
ATOM 552 C CA . SER A 1 71 ? 3.346 0.826 16.611 1.00 72.50 71 SER A CA 1
ATOM 553 C C . SER A 1 71 ? 3.140 0.606 15.114 1.00 72.50 71 SER A C 1
ATOM 555 O O . SER A 1 71 ? 2.023 0.740 14.607 1.00 72.50 71 SER A O 1
ATOM 557 N N . GLN A 1 72 ? 4.213 0.224 14.428 1.00 79.94 72 GLN A N 1
ATOM 558 C CA . GLN A 1 72 ? 4.180 -0.102 13.010 1.00 79.94 72 GLN A CA 1
ATOM 559 C C . GLN A 1 72 ? 3.865 -1.589 12.828 1.00 79.94 72 GLN A C 1
ATOM 561 O O . GLN A 1 72 ? 4.251 -2.438 13.642 1.00 79.94 72 GLN A O 1
ATOM 566 N N . ALA A 1 73 ? 3.177 -1.925 11.741 1.00 86.38 73 ALA A N 1
ATOM 567 C CA . ALA A 1 73 ? 2.935 -3.314 11.364 1.00 86.38 73 ALA A CA 1
ATOM 568 C C . ALA A 1 73 ? 3.813 -3.717 10.177 1.00 86.38 73 ALA A C 1
ATOM 570 O O . ALA A 1 73 ? 4.135 -2.896 9.321 1.00 86.38 73 ALA A O 1
ATOM 571 N N . LEU A 1 74 ? 4.176 -4.999 10.123 1.00 90.38 74 LEU A N 1
ATOM 572 C CA . LEU A 1 74 ? 4.791 -5.617 8.955 1.00 90.38 74 LEU A CA 1
ATOM 573 C C . LEU A 1 74 ? 3.792 -6.571 8.307 1.00 90.38 74 LEU A C 1
ATOM 575 O O . LEU A 1 74 ? 3.284 -7.497 8.954 1.00 90.38 74 LEU A O 1
ATOM 579 N N . ALA A 1 75 ? 3.530 -6.362 7.022 1.00 92.38 75 ALA A N 1
ATOM 580 C CA . ALA A 1 75 ? 2.600 -7.178 6.257 1.00 92.38 75 ALA A CA 1
ATOM 581 C C . ALA A 1 75 ? 3.146 -7.490 4.866 1.00 92.38 75 ALA A C 1
ATOM 583 O O . ALA A 1 75 ? 3.932 -6.725 4.309 1.00 92.38 75 ALA A O 1
ATOM 584 N N . ARG A 1 76 ? 2.735 -8.624 4.299 1.00 92.88 76 ARG A N 1
ATOM 585 C CA . ARG A 1 76 ? 2.912 -8.877 2.872 1.00 92.88 76 ARG A CA 1
ATOM 586 C C . ARG A 1 76 ? 1.719 -8.316 2.114 1.00 92.88 76 ARG A C 1
ATOM 588 O O . ARG A 1 76 ? 0.590 -8.593 2.502 1.00 92.88 76 ARG A O 1
ATOM 595 N N . GLY A 1 77 ? 1.966 -7.537 1.068 1.00 93.56 77 GLY A N 1
ATOM 596 C CA . GLY A 1 77 ? 0.932 -6.938 0.229 1.00 93.56 77 GLY A CA 1
ATOM 597 C C . GLY A 1 77 ? 0.783 -7.689 -1.087 1.00 93.56 77 GLY A C 1
ATOM 598 O O . GLY A 1 77 ? 1.745 -7.818 -1.838 1.00 93.56 77 GLY A O 1
ATOM 599 N N . THR A 1 78 ? -0.421 -8.168 -1.391 1.00 93.62 78 THR A N 1
ATOM 600 C CA . THR A 1 78 ? -0.769 -8.654 -2.735 1.00 93.62 78 THR A CA 1
ATOM 601 C C . THR A 1 78 ? -1.678 -7.636 -3.402 1.00 93.62 78 THR A C 1
ATOM 603 O O . THR A 1 78 ? -2.830 -7.495 -3.000 1.00 93.62 78 THR A O 1
ATOM 606 N N . PHE A 1 79 ? -1.166 -6.926 -4.408 1.00 92.25 79 PHE A N 1
ATOM 607 C CA . PHE A 1 79 ? -1.911 -5.890 -5.121 1.00 92.25 79 PHE A CA 1
ATOM 608 C C . PHE A 1 79 ? -2.620 -6.449 -6.347 1.00 92.25 79 PHE A C 1
ATOM 610 O O . PHE A 1 79 ? -2.092 -7.310 -7.055 1.00 92.25 79 PHE A O 1
ATOM 617 N N . ARG A 1 80 ? -3.797 -5.904 -6.643 1.00 91.50 80 ARG A N 1
ATOM 618 C CA . ARG A 1 80 ? -4.496 -6.145 -7.903 1.00 91.50 80 ARG A CA 1
ATOM 619 C C . ARG A 1 80 ? -5.252 -4.908 -8.356 1.00 91.50 80 ARG A C 1
ATOM 621 O O . ARG A 1 80 ? -5.556 -4.017 -7.571 1.00 91.50 80 ARG A O 1
ATOM 628 N N . VAL A 1 81 ? -5.601 -4.898 -9.633 1.00 89.94 81 VAL A N 1
ATOM 629 C CA . VAL A 1 81 ? -6.525 -3.920 -10.204 1.00 89.94 81 VAL A CA 1
ATOM 630 C C . VAL A 1 81 ? -7.954 -4.308 -9.816 1.00 89.94 81 VAL A C 1
ATOM 632 O O . VAL A 1 81 ? -8.374 -5.423 -10.120 1.00 89.94 81 VAL A O 1
ATOM 635 N N . ARG A 1 82 ?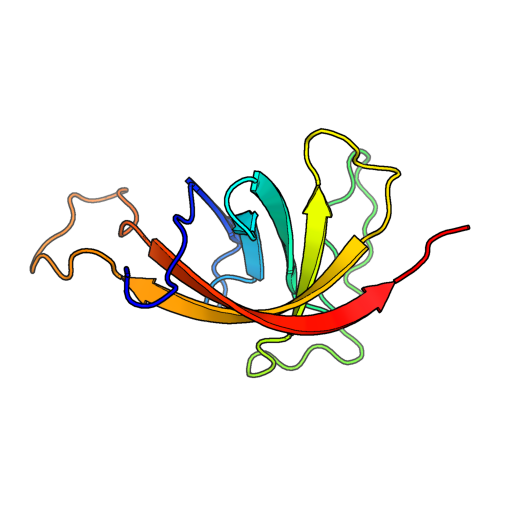 -8.699 -3.393 -9.177 1.00 85.56 82 ARG A N 1
ATOM 636 C CA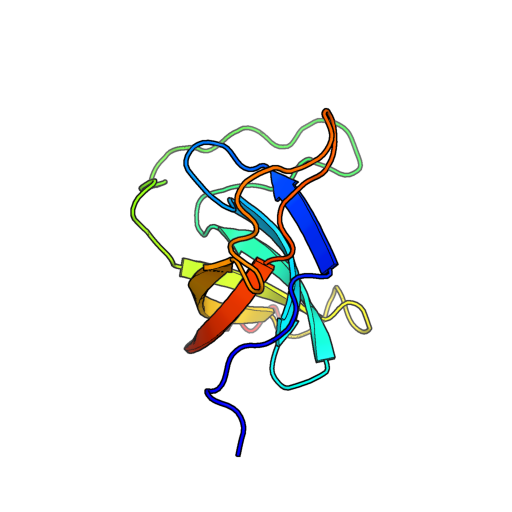 . ARG A 1 82 ? -10.123 -3.582 -8.836 1.00 85.56 82 ARG A CA 1
ATOM 637 C C . ARG A 1 82 ? -10.962 -3.802 -10.091 1.00 85.56 82 ARG A C 1
ATOM 639 O O . ARG A 1 82 ? -11.767 -4.723 -10.156 1.00 85.56 82 ARG A O 1
ATOM 646 N N . GLU A 1 83 ? -10.761 -2.944 -11.090 1.00 81.75 83 GLU A N 1
ATOM 647 C CA . GLU A 1 83 ? -11.530 -2.944 -12.335 1.00 81.75 83 GLU A CA 1
ATOM 648 C C . GLU A 1 83 ? -10.592 -2.971 -13.547 1.00 81.75 83 GLU A C 1
ATOM 650 O O . GLU A 1 83 ? -9.997 -1.945 -13.908 1.00 81.75 83 GLU A O 1
ATOM 655 N N . PRO A 1 84 ? -10.431 -4.133 -14.204 1.00 68.69 84 PRO A N 1
ATOM 656 C CA . PRO A 1 84 ? -9.638 -4.253 -15.417 1.00 68.69 84 PRO A CA 1
ATOM 657 C C . PRO A 1 84 ? -10.443 -3.724 -16.615 1.00 68.69 84 PRO A C 1
ATOM 659 O O . PRO A 1 84 ? -10.760 -4.464 -17.540 1.00 68.69 84 PRO A O 1
ATOM 662 N N . ALA A 1 85 ? -10.848 -2.451 -16.600 1.00 68.50 85 ALA A N 1
ATOM 663 C CA . ALA A 1 85 ? -11.444 -1.836 -17.788 1.00 68.50 85 ALA A CA 1
ATOM 664 C C . ALA A 1 85 ? -10.429 -1.872 -18.947 1.00 68.50 85 ALA A C 1
ATOM 666 O O . ALA A 1 85 ? -9.237 -1.708 -18.712 1.00 68.50 85 ALA A O 1
ATOM 667 N N . ALA A 1 86 ? -10.853 -2.076 -20.194 1.00 68.31 86 ALA A N 1
ATOM 668 C CA . ALA A 1 86 ? -9.907 -2.214 -21.309 1.00 68.31 86 ALA A CA 1
ATOM 669 C C . ALA A 1 86 ? -9.023 -0.963 -21.482 1.00 68.31 86 ALA A C 1
ATOM 671 O O . ALA A 1 86 ? -7.805 -1.084 -21.585 1.00 68.31 86 ALA A O 1
ATOM 672 N N . ASP A 1 87 ? -9.610 0.228 -21.331 1.00 75.12 87 ASP A N 1
ATOM 673 C CA . ASP A 1 87 ? -8.931 1.504 -21.552 1.00 75.12 87 ASP A CA 1
ATOM 674 C C . ASP A 1 87 ? -9.040 2.410 -20.320 1.00 75.12 87 ASP A C 1
ATOM 676 O O . ASP A 1 87 ? -10.130 2.633 -19.790 1.00 75.12 87 ASP A O 1
ATOM 680 N N . LEU A 1 88 ? -7.902 2.932 -19.852 1.00 71.75 88 LEU A N 1
ATOM 681 C CA . LEU A 1 88 ? -7.877 4.090 -18.956 1.00 71.75 88 LEU A CA 1
ATOM 682 C C . LEU A 1 88 ? -7.690 5.353 -19.788 1.00 71.75 88 LEU A C 1
ATOM 684 O O . LEU A 1 88 ? -6.854 5.353 -20.698 1.00 71.75 88 LEU A O 1
ATOM 688 N N . PRO A 1 89 ? -8.377 6.453 -19.449 1.00 76.94 89 PRO A N 1
ATOM 689 C CA . PRO A 1 89 ? -7.997 7.764 -19.946 1.00 76.94 89 PRO A CA 1
ATOM 690 C C . PRO A 1 89 ? -6.520 8.046 -19.646 1.00 76.94 89 PRO A C 1
ATOM 692 O O . PRO A 1 89 ? -6.007 7.679 -18.584 1.00 76.94 89 PRO A O 1
ATOM 695 N N . ALA A 1 90 ? -5.836 8.714 -20.576 1.00 75.94 90 ALA A N 1
ATOM 696 C CA . ALA A 1 90 ? -4.445 9.102 -20.383 1.00 75.94 90 ALA A CA 1
ATOM 697 C C . ALA A 1 90 ? -4.287 9.907 -19.080 1.00 75.94 90 ALA A C 1
ATOM 699 O O . ALA A 1 90 ? -5.049 10.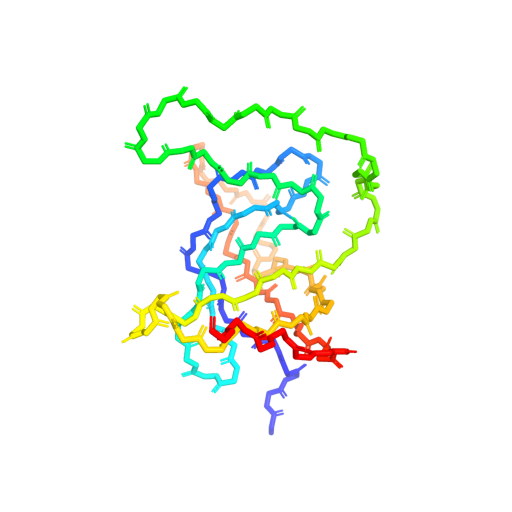840 -18.822 1.00 75.94 90 ALA A O 1
ATOM 700 N N . GLY A 1 91 ? -3.302 9.532 -18.263 1.00 71.81 91 GLY A N 1
ATOM 701 C CA . GLY A 1 91 ? -3.031 10.176 -16.977 1.00 71.81 91 GLY A CA 1
ATOM 702 C C . GLY A 1 91 ? -3.872 9.675 -15.799 1.00 71.81 91 GLY A C 1
ATOM 703 O O . GLY A 1 91 ? -3.728 10.213 -14.706 1.00 71.81 91 GLY A O 1
ATOM 704 N N . GLN A 1 92 ? -4.723 8.659 -15.977 1.00 73.75 92 GLN A N 1
ATOM 705 C CA . GLN A 1 92 ? -5.393 7.992 -14.856 1.00 73.75 92 GLN A CA 1
ATOM 706 C C . GLN A 1 92 ? -4.654 6.719 -14.440 1.00 73.75 92 GLN A C 1
ATOM 708 O O . GLN A 1 92 ? -4.161 5.969 -15.282 1.00 73.75 92 GLN A O 1
ATOM 713 N N . PHE A 1 93 ? -4.618 6.458 -13.134 1.00 70.81 93 PHE A N 1
ATOM 714 C CA . PHE A 1 93 ? -4.157 5.191 -12.573 1.00 70.81 93 PHE A CA 1
ATOM 715 C C . PHE A 1 93 ? -5.329 4.218 -12.423 1.00 70.81 93 PHE A C 1
ATOM 717 O O . PHE A 1 93 ? -6.476 4.622 -12.220 1.00 70.81 93 PHE A O 1
ATOM 724 N N . ARG A 1 94 ? -5.048 2.914 -12.514 1.00 81.19 94 ARG A N 1
ATOM 725 C CA . ARG A 1 94 ? -6.040 1.883 -12.183 1.00 81.19 94 ARG A CA 1
ATOM 726 C C . ARG A 1 94 ? -6.375 1.990 -10.700 1.00 81.19 94 ARG A C 1
ATOM 728 O O . ARG A 1 94 ? -5.473 2.158 -9.886 1.00 81.19 94 ARG A O 1
ATOM 735 N N . ILE A 1 95 ? -7.646 1.807 -10.350 1.00 86.50 95 ILE A N 1
ATOM 736 C CA . ILE A 1 95 ? -8.028 1.620 -8.948 1.00 86.50 95 ILE A CA 1
ATOM 737 C C . ILE A 1 95 ? -7.419 0.297 -8.486 1.00 86.50 95 ILE A C 1
ATOM 739 O O . ILE A 1 95 ? -7.680 -0.750 -9.088 1.00 86.50 95 ILE A O 1
ATOM 743 N N . LEU A 1 96 ? -6.594 0.358 -7.445 1.00 91.50 96 LEU A N 1
ATOM 744 C CA . LEU A 1 96 ? -5.938 -0.805 -6.869 1.00 91.50 96 LEU A CA 1
ATOM 745 C C . LEU A 1 96 ? -6.612 -1.222 -5.568 1.00 91.50 96 LEU A C 1
ATOM 747 O O . LEU A 1 96 ? -7.211 -0.426 -4.844 1.00 91.50 96 LEU A O 1
ATOM 751 N N . GLU A 1 97 ? -6.460 -2.498 -5.268 1.00 94.69 97 GLU A N 1
ATOM 752 C CA . GLU A 1 97 ? -6.783 -3.080 -3.978 1.00 94.69 97 GLU A CA 1
ATOM 753 C C . GLU A 1 97 ? -5.601 -3.921 -3.521 1.00 94.69 97 GLU A C 1
ATOM 755 O O . GLU A 1 97 ? -4.829 -4.428 -4.343 1.00 94.69 97 GLU A O 1
ATOM 760 N N . VAL A 1 98 ? -5.490 -4.106 -2.215 1.00 95.06 98 VAL A N 1
ATOM 761 C CA . VAL A 1 98 ? -4.406 -4.858 -1.601 1.00 95.06 98 VAL A CA 1
ATOM 762 C C . VAL A 1 98 ? -4.950 -5.825 -0.563 1.00 95.06 98 VAL A C 1
ATOM 764 O O . VAL A 1 98 ? -5.773 -5.467 0.272 1.00 95.06 98 VAL A O 1
ATOM 767 N N . HIS A 1 99 ? -4.494 -7.070 -0.618 1.00 95.25 99 HIS A N 1
ATOM 768 C CA . HIS A 1 99 ? -4.678 -8.025 0.466 1.00 95.25 99 HIS A CA 1
ATOM 769 C C . HIS A 1 99 ? -3.416 -8.042 1.328 1.00 95.25 99 HIS A C 1
ATOM 771 O O . HIS A 1 99 ? -2.315 -8.258 0.810 1.00 95.25 99 HIS A O 1
ATOM 777 N N . TRP A 1 100 ? -3.583 -7.827 2.632 1.00 94.56 100 TRP A N 1
ATOM 778 C CA . TRP A 1 100 ? -2.487 -7.802 3.594 1.00 94.56 100 TRP A CA 1
ATOM 779 C C . TRP A 1 100 ? -2.399 -9.106 4.386 1.00 94.56 100 TRP A C 1
ATOM 781 O O . TRP A 1 100 ? -3.340 -9.489 5.077 1.00 94.56 100 TRP A O 1
ATOM 791 N N . GLU A 1 101 ? -1.227 -9.736 4.381 1.00 93.50 101 GLU A N 1
ATOM 792 C CA . GLU A 1 101 ? -0.899 -10.862 5.260 1.00 93.50 101 GLU A CA 1
ATOM 793 C C . GLU A 1 101 ? 0.060 -10.396 6.368 1.00 93.50 101 GLU A C 1
ATOM 795 O O . GLU A 1 101 ? 1.250 -10.191 6.105 1.00 93.50 101 GLU A O 1
ATOM 800 N N . PRO A 1 102 ? -0.410 -10.206 7.614 1.00 89.06 102 PRO A N 1
ATOM 801 C CA . PRO A 1 102 ? 0.453 -9.796 8.717 1.00 89.06 102 PRO A CA 1
ATOM 802 C C . PRO A 1 102 ? 1.504 -10.872 9.008 1.00 89.06 102 PRO A C 1
ATOM 804 O O . PRO A 1 102 ? 1.156 -12.043 9.151 1.00 89.06 102 PRO A O 1
ATOM 807 N N . TYR A 1 103 ? 2.771 -10.486 9.162 1.00 84.69 103 TYR A N 1
ATOM 808 C CA . TYR A 1 103 ? 3.836 -11.435 9.530 1.00 84.69 103 TYR A CA 1
ATOM 809 C C . TYR A 1 103 ? 4.777 -10.923 10.633 1.00 84.69 103 TYR A C 1
ATOM 811 O O . TYR A 1 103 ? 5.703 -11.632 11.025 1.00 84.69 103 TYR A O 1
ATOM 819 N N . GLY A 1 104 ? 4.532 -9.729 11.180 1.00 72.31 104 GLY A N 1
ATOM 820 C CA . GLY A 1 104 ? 5.249 -9.210 12.345 1.00 72.31 104 GLY A CA 1
ATOM 821 C C . GLY A 1 104 ? 4.718 -7.857 12.825 1.00 72.31 104 GLY A C 1
ATOM 822 O O . GLY A 1 104 ? 3.968 -7.184 12.119 1.00 72.31 104 GLY A O 1
ATOM 823 N N . CYS A 1 105 ? 5.132 -7.450 14.024 1.00 60.81 105 CYS A N 1
ATOM 824 C CA . CYS A 1 105 ? 4.930 -6.099 14.554 1.00 60.81 105 CYS A CA 1
ATOM 825 C C . CYS A 1 105 ? 6.299 -5.484 14.856 1.00 60.81 105 CYS A C 1
ATOM 827 O O . CYS A 1 105 ? 7.147 -6.164 15.437 1.00 60.81 105 CYS A O 1
ATOM 829 N N . ILE A 1 106 ? 6.499 -4.212 14.505 1.00 58.66 106 ILE A N 1
ATOM 830 C CA . ILE A 1 106 ? 7.653 -3.437 14.969 1.00 58.66 106 ILE A CA 1
ATOM 831 C C . ILE A 1 106 ? 7.163 -2.554 16.115 1.00 58.66 106 ILE A C 1
ATOM 833 O O . ILE A 1 106 ? 6.324 -1.669 15.935 1.00 58.66 106 ILE A O 1
ATOM 837 N N . PHE A 1 107 ? 7.689 -2.803 17.310 1.00 49.19 107 PHE A N 1
ATOM 838 C CA . PHE 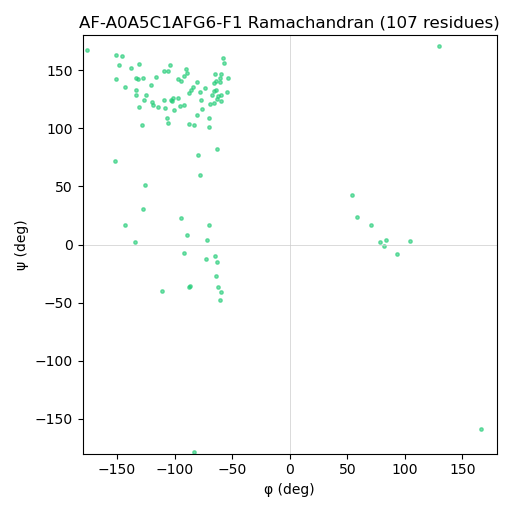A 1 107 ? 7.537 -1.890 18.434 1.00 49.19 107 PHE A CA 1
ATOM 839 C C . PHE A 1 107 ? 8.676 -0.877 18.356 1.00 49.19 107 PHE A C 1
ATOM 841 O O . PHE A 1 107 ? 9.818 -1.216 18.657 1.00 49.19 107 PHE A O 1
ATOM 848 N N . LEU A 1 108 ? 8.376 0.342 17.914 1.00 48.75 108 LEU A N 1
ATOM 849 C CA . LEU A 1 108 ? 9.262 1.476 18.152 1.00 48.75 108 LEU A CA 1
ATOM 850 C C . LEU A 1 108 ? 8.979 1.945 19.584 1.00 48.75 108 LEU A C 1
ATOM 852 O O . LEU A 1 108 ? 7.847 2.324 19.891 1.00 48.75 108 LEU A O 1
ATOM 856 N N . GLY A 1 109 ? 9.962 1.750 20.465 1.00 40.66 109 GLY A N 1
ATOM 857 C CA . GLY A 1 109 ? 9.936 2.186 21.864 1.00 40.66 109 GLY A CA 1
ATOM 858 C C . GLY A 1 109 ? 10.459 3.600 22.041 1.00 40.66 109 GLY A C 1
ATOM 859 O O . GLY A 1 109 ? 11.146 4.090 21.118 1.00 40.66 109 GLY A O 1
#

Mean predicted aligned error: 8.54 Å

Nearest PDB structures (foldseek):
  8j07-assembly1_d  TM=4.399E-01  e=3.658E-01  Homo sapiens
  3jc7-assembly1_2  TM=2.816E-01  e=4.929E+00  Saccharomyces cerevisiae
  3jc6-assembly1_2  TM=2.618E-01  e=4.669E+00  Saccharomyces cerevisiae

Foldseek 3Di:
DPPQWWWFPDAPDQDVHGAWGWTDDPNAIWTKGAVLADDADPPGDPDSSNPPDDSPFQWIWTAGPVCNVAKIFIWRWDKDFPDP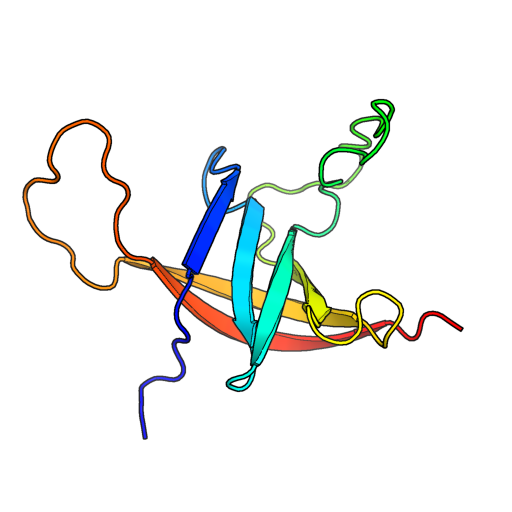DVDDDPPDDGTMIIHTHTDDIDDDD

Organism: NCBI:txid2598579

pLDDT: mean 77.74, std 15.93, range [40.66, 95.31]

Radius of gyration: 14.38 Å; Cα contacts (8 Å, |Δi|>4): 206; chains: 1; bounding box: 38×29×43 Å